Protein AF-A0A923B2E5-F1 (afdb_monomer)

Structure (mmCIF, N/CA/C/O backbone):
data_AF-A0A923B2E5-F1
#
_entry.id   AF-A0A923B2E5-F1
#
loop_
_atom_site.group_PDB
_atom_site.id
_atom_site.type_symbol
_atom_site.label_atom_id
_atom_site.label_alt_id
_atom_site.label_comp_id
_atom_site.label_asym_id
_atom_site.label_entity_id
_atom_site.label_seq_id
_atom_site.pdbx_PDB_ins_code
_atom_site.Cartn_x
_atom_site.Cartn_y
_atom_site.Cartn_z
_atom_site.occupancy
_atom_site.B_iso_or_equiv
_atom_site.auth_seq_id
_atom_site.auth_comp_id
_atom_site.auth_asym_id
_atom_site.auth_atom_id
_atom_site.pdbx_PDB_model_num
ATOM 1 N N .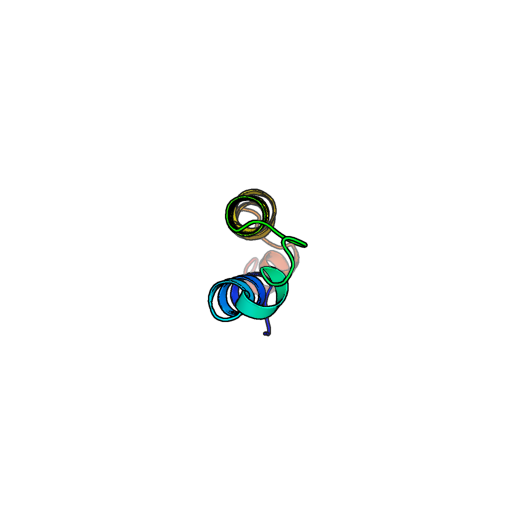 PRO A 1 1 ? -1.017 -13.526 0.937 1.00 73.69 1 PRO A N 1
ATOM 2 C CA . PRO A 1 1 ? -0.919 -12.560 -0.178 1.00 73.69 1 PRO A CA 1
ATOM 3 C C . PRO A 1 1 ? 0.448 -12.660 -0.862 1.00 73.69 1 PRO A C 1
ATOM 5 O O . PRO A 1 1 ? 1.474 -12.683 -0.188 1.00 73.69 1 PRO A O 1
ATOM 8 N N . LEU A 1 2 ? 0.437 -12.800 -2.184 1.00 91.31 2 LEU A N 1
ATOM 9 C CA . LEU A 1 2 ? 1.622 -12.932 -3.037 1.00 91.31 2 LEU A CA 1
ATOM 10 C C . LEU A 1 2 ? 2.155 -11.573 -3.510 1.00 91.31 2 LEU A C 1
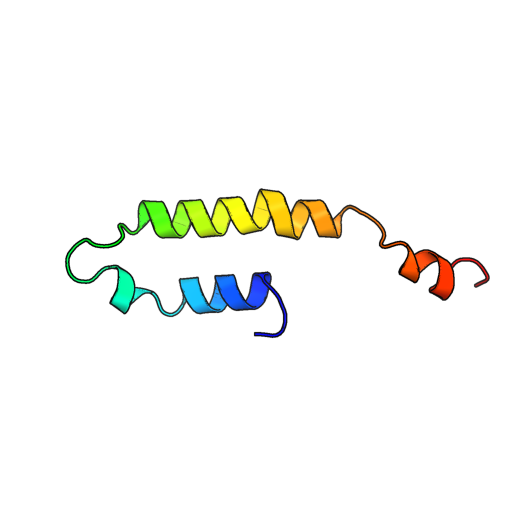ATOM 12 O O . LEU A 1 2 ? 3.250 -11.497 -4.061 1.00 91.31 2 LEU A O 1
ATOM 16 N N . SER A 1 3 ? 1.401 -10.497 -3.280 1.00 94.88 3 SER A N 1
ATOM 17 C CA . SER A 1 3 ? 1.779 -9.138 -3.650 1.00 94.88 3 SER A CA 1
ATOM 18 C C . SER A 1 3 ? 1.397 -8.122 -2.573 1.00 94.88 3 SER A C 1
ATOM 20 O O . SER A 1 3 ? 0.590 -8.384 -1.670 1.00 94.88 3 SER A O 1
ATOM 22 N N . LEU A 1 4 ? 1.983 -6.928 -2.684 1.00 94.81 4 LEU A N 1
ATOM 23 C CA . LEU A 1 4 ? 1.589 -5.790 -1.859 1.00 94.81 4 LEU A CA 1
ATOM 24 C C . LEU A 1 4 ? 0.125 -5.407 -2.119 1.00 94.81 4 LEU A C 1
ATOM 26 O O . LEU A 1 4 ? -0.603 -5.150 -1.169 1.00 94.81 4 LEU A O 1
ATOM 30 N N . GLU A 1 5 ? -0.332 -5.459 -3.372 1.00 95.81 5 GLU A N 1
ATOM 31 C CA . GLU A 1 5 ? -1.725 -5.174 -3.745 1.00 95.81 5 GLU A CA 1
ATOM 32 C C . GLU A 1 5 ? -2.711 -6.112 -3.037 1.00 95.81 5 GLU A C 1
ATOM 34 O O . GLU A 1 5 ? -3.672 -5.658 -2.420 1.00 95.81 5 GLU A O 1
ATOM 39 N N . GLU A 1 6 ? -2.431 -7.418 -3.036 1.00 96.62 6 GLU A N 1
ATOM 40 C CA . GLU A 1 6 ? -3.257 -8.399 -2.325 1.00 96.62 6 GLU A CA 1
ATOM 41 C C . GLU A 1 6 ? -3.242 -8.177 -0.811 1.00 96.62 6 GLU A C 1
ATOM 43 O O . GLU A 1 6 ? -4.252 -8.380 -0.139 1.00 96.62 6 GLU A O 1
ATOM 48 N N . SER A 1 7 ? -2.099 -7.759 -0.264 1.00 97.31 7 SER A N 1
ATOM 49 C CA . SER A 1 7 ? -1.970 -7.447 1.161 1.00 97.31 7 SER A CA 1
ATOM 50 C C . SER A 1 7 ? -2.809 -6.224 1.540 1.00 97.31 7 SER A C 1
ATOM 52 O O . SER A 1 7 ? -3.498 -6.253 2.556 1.00 97.31 7 SER A O 1
ATOM 54 N N . LEU A 1 8 ? -2.806 -5.176 0.709 1.00 96.75 8 LEU A N 1
ATOM 55 C CA . LEU A 1 8 ? -3.631 -3.981 0.910 1.00 96.75 8 LEU A CA 1
ATOM 56 C C . LEU A 1 8 ? -5.125 -4.277 0.729 1.00 96.75 8 LEU A C 1
ATOM 58 O O . LEU A 1 8 ? -5.943 -3.758 1.485 1.00 96.75 8 LEU A O 1
ATOM 62 N N . ALA A 1 9 ? -5.496 -5.147 -0.213 1.00 96.38 9 ALA A N 1
ATOM 63 C CA . ALA A 1 9 ? -6.878 -5.594 -0.379 1.00 96.38 9 ALA A CA 1
ATOM 64 C C . ALA A 1 9 ? -7.368 -6.407 0.831 1.00 96.38 9 ALA A C 1
ATOM 66 O O . ALA A 1 9 ? -8.495 -6.218 1.290 1.00 96.38 9 ALA A O 1
ATOM 67 N N . ALA A 1 10 ? -6.516 -7.281 1.376 1.00 97.19 10 ALA A N 1
ATOM 68 C CA . ALA A 1 10 ? -6.811 -8.015 2.602 1.00 97.19 10 ALA A CA 1
ATOM 69 C C . ALA A 1 10 ? -6.956 -7.069 3.803 1.00 97.19 10 ALA A C 1
ATOM 71 O O . ALA A 1 10 ? -7.935 -7.183 4.534 1.00 97.19 10 ALA A O 1
ATOM 72 N N . LEU A 1 11 ? -6.048 -6.094 3.951 1.00 96.19 11 LEU A N 1
ATOM 73 C CA . LEU A 1 11 ? -6.139 -5.051 4.976 1.00 96.19 11 LEU A CA 1
ATOM 74 C C . LEU A 1 11 ? -7.458 -4.278 4.860 1.00 96.19 11 LEU A C 1
ATOM 76 O O . LEU A 1 11 ? -8.163 -4.107 5.846 1.00 96.19 11 LEU A O 1
ATOM 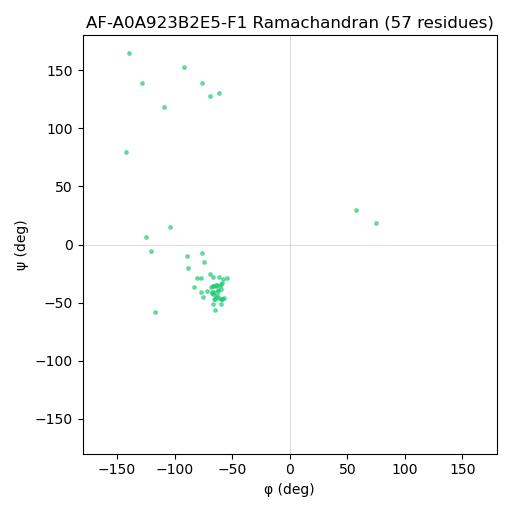80 N N . ARG A 1 12 ? -7.848 -3.867 3.649 1.00 95.31 12 ARG A N 1
ATOM 81 C CA . ARG A 1 12 ? -9.114 -3.156 3.442 1.00 95.31 12 ARG A CA 1
ATOM 82 C C . ARG A 1 12 ? -10.327 -3.989 3.850 1.00 95.31 12 ARG A C 1
ATOM 84 O O . ARG A 1 12 ? -11.294 -3.437 4.360 1.00 95.31 12 ARG A O 1
ATOM 91 N N . LYS A 1 13 ? -10.273 -5.302 3.630 1.00 96.50 13 LYS A N 1
ATOM 92 C CA . LYS A 1 13 ? -11.364 -6.233 3.935 1.00 96.50 13 LYS A CA 1
ATOM 93 C C . LYS A 1 13 ? -11.481 -6.569 5.426 1.00 96.50 13 LYS A C 1
ATOM 95 O O . LYS A 1 13 ? -12.577 -6.900 5.863 1.00 96.50 13 LYS A O 1
ATOM 100 N N . ASP A 1 14 ? -10.380 -6.530 6.171 1.00 96.62 14 ASP A N 1
ATOM 101 C CA . ASP A 1 14 ? -10.326 -6.935 7.579 1.00 96.62 14 ASP A CA 1
ATOM 102 C C . ASP A 1 14 ? -9.387 -6.013 8.372 1.00 96.62 14 ASP A C 1
ATOM 104 O O . ASP A 1 14 ? -8.228 -6.344 8.616 1.00 96.62 14 ASP A O 1
ATOM 108 N N . HIS A 1 15 ? -9.876 -4.824 8.742 1.00 95.50 15 HIS A N 1
ATOM 109 C CA . HIS A 1 15 ? -9.147 -3.868 9.589 1.00 95.50 15 HIS A CA 1
ATOM 110 C C . HIS A 1 15 ? -9.920 -3.444 10.845 1.00 95.50 15 HIS A C 1
ATOM 112 O O . HIS A 1 15 ? -9.435 -2.614 11.612 1.00 95.50 15 HIS A O 1
ATOM 118 N N . ASP A 1 16 ? -11.073 -4.055 11.126 1.00 94.94 16 ASP A N 1
ATOM 119 C CA . ASP A 1 16 ? -11.908 -3.726 12.291 1.00 94.94 16 ASP A CA 1
ATOM 120 C C . ASP A 1 16 ? -11.157 -3.886 13.614 1.00 94.94 16 ASP A C 1
ATOM 122 O O . ASP A 1 16 ? -11.445 -3.210 14.599 1.00 94.94 16 ASP A O 1
ATOM 126 N N . PHE A 1 17 ? -10.183 -4.798 13.665 1.00 94.75 17 PHE A N 1
ATOM 127 C CA . PHE A 1 17 ? -9.347 -4.993 14.846 1.00 94.75 17 PHE A CA 1
ATOM 128 C C . PHE A 1 17 ? -8.389 -3.821 15.106 1.00 94.75 17 PHE A C 1
ATOM 130 O O . PHE A 1 17 ? -8.018 -3.613 16.259 1.00 94.75 17 PHE A O 1
ATOM 137 N N . LEU A 1 18 ? -8.024 -3.054 14.074 1.00 94.31 18 LEU A N 1
ATOM 138 C CA . LEU A 1 18 ? -7.154 -1.877 14.171 1.00 94.31 18 LEU A CA 1
ATOM 139 C C . LEU A 1 18 ? -7.916 -0.633 14.642 1.00 94.31 18 LEU A C 1
ATOM 141 O O . LEU A 1 18 ? -7.333 0.211 15.316 1.00 94.31 18 LEU A O 1
ATOM 145 N N . LEU A 1 19 ? -9.216 -0.553 14.346 1.00 93.94 19 LEU A N 1
ATOM 146 C CA . LEU A 1 19 ? -10.082 0.553 14.773 1.00 93.94 19 LEU A CA 1
ATOM 147 C C . LEU A 1 19 ? -10.446 0.487 16.267 1.00 93.94 19 LEU A C 1
ATOM 149 O O . LEU A 1 19 ? -10.942 1.451 16.852 1.00 93.94 19 LEU A O 1
ATOM 153 N N . ARG A 1 20 ? -10.225 -0.660 16.923 1.00 94.44 20 ARG A N 1
ATOM 154 C CA . ARG A 1 20 ? -10.595 -0.832 18.334 1.00 94.44 20 ARG A CA 1
ATOM 155 C C . ARG A 1 20 ? -9.701 0.012 19.231 1.00 94.44 20 ARG A C 1
ATOM 157 O O . ARG A 1 20 ? -8.483 -0.125 19.209 1.00 94.44 20 ARG A O 1
ATOM 164 N N . GLY A 1 21 ? -10.330 0.807 20.094 1.00 91.81 21 GLY A N 1
ATOM 165 C CA . GLY A 1 21 ? -9.618 1.649 21.055 1.00 91.81 21 GLY A CA 1
ATOM 166 C C . GLY A 1 21 ? -8.977 2.885 20.430 1.00 91.81 21 GLY A C 1
ATOM 167 O O . GLY A 1 21 ? -8.083 3.447 21.053 1.00 91.81 21 GLY A O 1
ATOM 168 N N . ASP A 1 22 ? -9.423 3.279 19.230 1.00 88.88 22 ASP A N 1
ATOM 169 C CA . ASP A 1 22 ? -8.958 4.481 18.523 1.00 88.88 22 ASP A CA 1
ATOM 170 C C . ASP A 1 22 ? -7.434 4.478 18.282 1.00 88.88 22 ASP A C 1
ATOM 172 O O . ASP A 1 22 ? -6.765 5.508 18.267 1.00 88.88 22 ASP A O 1
ATOM 176 N N . VAL A 1 23 ? -6.862 3.274 18.141 1.00 93.56 23 VAL A N 1
ATOM 177 C CA . VAL A 1 23 ? -5.428 3.069 17.879 1.00 93.56 23 VAL A CA 1
ATOM 178 C C . VAL A 1 23 ? -5.092 3.485 16.449 1.00 93.56 23 VAL A C 1
ATOM 180 O O . VAL A 1 23 ? -4.052 4.094 16.203 1.00 93.56 23 VAL A O 1
ATOM 183 N N . PHE A 1 24 ? -5.989 3.165 15.519 1.00 94.50 24 PHE A N 1
ATOM 184 C CA . PHE A 1 24 ? -5.980 3.662 14.155 1.00 94.50 24 PHE A CA 1
ATOM 185 C C . PHE A 1 24 ? -7.349 4.232 13.825 1.00 94.50 24 PHE A C 1
ATOM 187 O O . PHE A 1 24 ? -8.375 3.637 14.153 1.00 94.50 24 PHE A O 1
ATOM 194 N N . THR A 1 25 ? -7.345 5.357 13.128 1.00 95.12 25 THR A N 1
ATOM 195 C CA . THR A 1 25 ? -8.542 5.939 12.540 1.00 95.12 25 THR A CA 1
ATOM 196 C C . THR A 1 25 ? -8.716 5.431 11.107 1.00 95.12 25 THR A C 1
ATOM 198 O O . THR A 1 25 ? -7.751 5.060 10.430 1.00 95.12 25 THR A O 1
ATOM 201 N N . GLU A 1 26 ? -9.961 5.395 10.635 1.00 94.50 26 GLU A N 1
ATOM 202 C CA . GLU A 1 26 ? -10.300 4.904 9.292 1.00 94.50 26 GLU A CA 1
ATOM 203 C C . GLU A 1 26 ? -9.591 5.714 8.189 1.00 94.50 26 GLU A C 1
ATOM 205 O O . GLU A 1 26 ? -9.051 5.142 7.241 1.00 94.50 26 GLU A O 1
ATOM 210 N N . ASP A 1 27 ? -9.466 7.034 8.366 1.00 96.06 27 ASP A N 1
ATOM 211 C CA . ASP A 1 27 ? -8.792 7.929 7.420 1.00 96.06 27 ASP A CA 1
ATOM 212 C C . ASP A 1 27 ? -7.293 7.632 7.278 1.00 96.06 27 ASP A C 1
ATOM 214 O O . ASP A 1 27 ? -6.745 7.725 6.176 1.00 96.06 27 ASP A O 1
ATOM 218 N N . VAL A 1 28 ? -6.621 7.226 8.361 1.00 96.06 28 VAL A N 1
ATOM 219 C CA . VAL A 1 28 ? -5.205 6.838 8.320 1.00 96.06 28 VAL A CA 1
ATOM 220 C C . VAL A 1 28 ? -5.033 5.550 7.522 1.00 96.06 28 VAL A C 1
ATOM 222 O O . VAL 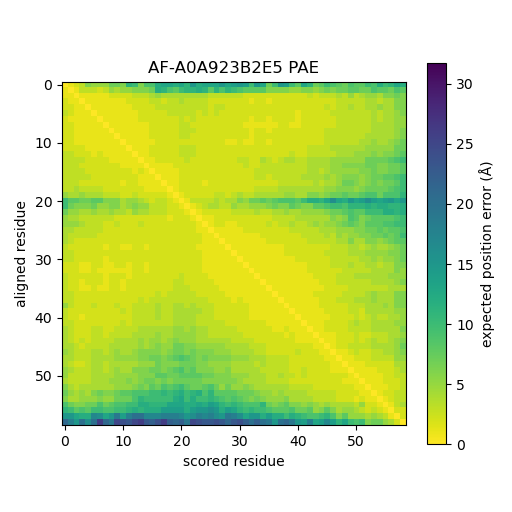A 1 28 ? -4.106 5.452 6.715 1.00 96.06 28 VAL A O 1
ATOM 225 N N . ILE A 1 29 ? -5.929 4.579 7.706 1.00 96.25 29 ILE A N 1
ATOM 226 C CA . ILE A 1 29 ? -5.889 3.302 6.983 1.00 96.25 29 ILE A CA 1
ATOM 227 C C . ILE A 1 29 ? -6.134 3.533 5.489 1.00 96.25 29 ILE A C 1
ATOM 229 O O . ILE A 1 29 ? -5.351 3.056 4.662 1.00 96.25 29 ILE A O 1
ATOM 233 N N . ASP A 1 30 ? -7.151 4.314 5.128 1.00 96.56 30 ASP A N 1
ATOM 234 C CA . ASP A 1 30 ? -7.432 4.650 3.730 1.00 96.56 30 ASP A CA 1
ATOM 235 C C . ASP A 1 30 ? -6.289 5.444 3.086 1.00 96.56 30 ASP A C 1
ATOM 237 O O . ASP A 1 30 ? -5.859 5.125 1.973 1.00 96.56 30 ASP A O 1
ATOM 241 N N . THR A 1 31 ? -5.734 6.430 3.797 1.00 97.75 31 THR A N 1
ATOM 242 C CA . THR A 1 31 ? -4.586 7.217 3.317 1.00 97.75 31 THR A CA 1
ATOM 243 C C . THR A 1 31 ? -3.364 6.331 3.100 1.00 97.75 31 THR A C 1
ATOM 245 O O . THR A 1 31 ? -2.653 6.482 2.105 1.00 97.75 31 THR A O 1
ATOM 248 N N . TRP A 1 32 ? -3.120 5.376 3.998 1.00 97.44 32 TRP A N 1
ATOM 249 C CA . TRP A 1 32 ? -2.018 4.428 3.876 1.00 97.44 32 TRP A CA 1
ATOM 250 C C . TRP A 1 32 ? -2.181 3.513 2.662 1.00 97.44 32 TRP A C 1
ATOM 252 O O . TRP A 1 32 ? -1.241 3.358 1.877 1.00 97.44 32 TRP A O 1
ATOM 262 N N . ILE A 1 33 ? -3.376 2.945 2.474 1.00 97.62 33 ILE A N 1
ATOM 263 C CA . ILE A 1 33 ? -3.694 2.098 1.318 1.00 97.62 33 ILE A CA 1
ATOM 264 C C . ILE A 1 33 ? -3.508 2.888 0.021 1.00 97.62 33 ILE A C 1
ATOM 266 O O . ILE A 1 33 ? -2.852 2.397 -0.900 1.00 97.62 33 ILE A O 1
ATOM 270 N N . TRP A 1 34 ? -4.027 4.117 -0.045 1.00 97.25 34 TRP A N 1
ATOM 271 C CA . TRP A 1 34 ? -3.859 4.997 -1.200 1.00 97.25 34 TRP A CA 1
ATOM 272 C C . TRP A 1 34 ? -2.383 5.285 -1.483 1.00 97.25 34 TRP A C 1
ATOM 274 O O . TRP A 1 34 ? -1.909 5.056 -2.596 1.00 97.25 34 TRP A O 1
ATOM 284 N N . TYR A 1 35 ? -1.631 5.719 -0.468 1.00 97.94 35 TYR A N 1
ATOM 285 C CA . TYR A 1 35 ? -0.224 6.081 -0.616 1.00 97.94 35 TYR A CA 1
ATOM 286 C C . TYR A 1 35 ? 0.6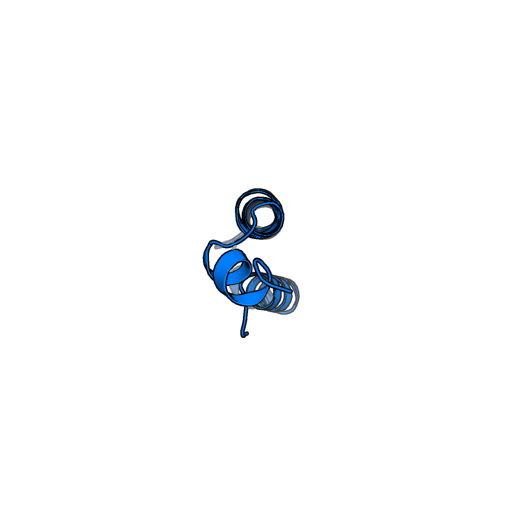02 4.907 -1.142 1.00 97.94 35 TYR A C 1
ATOM 288 O O . TYR A 1 35 ? 1.368 5.065 -2.091 1.00 97.94 35 TYR A O 1
ATOM 296 N N . LYS A 1 36 ? 0.426 3.715 -0.563 1.00 97.62 36 LYS A N 1
ATOM 297 C CA . LYS A 1 36 ? 1.142 2.505 -0.984 1.00 97.62 36 LYS A CA 1
ATOM 298 C C . LYS A 1 36 ? 0.744 2.048 -2.385 1.00 97.62 36 LYS A C 1
ATOM 300 O O . LYS A 1 36 ? 1.605 1.602 -3.143 1.00 97.62 36 LYS A O 1
ATOM 305 N N . SER A 1 37 ? -0.522 2.204 -2.756 1.00 96.75 37 SER A N 1
ATOM 306 C CA . SER A 1 37 ? -0.992 1.871 -4.104 1.00 96.75 37 SER A CA 1
ATOM 307 C C . SER A 1 37 ? -0.379 2.800 -5.156 1.00 96.75 37 SER A C 1
ATOM 309 O O . SER A 1 37 ? 0.250 2.333 -6.101 1.00 96.75 37 SER A O 1
ATOM 311 N N . GLU A 1 38 ? -0.466 4.112 -4.951 1.00 96.69 38 GLU A N 1
ATOM 312 C CA . GLU A 1 38 ? -0.008 5.108 -5.926 1.00 96.69 38 GLU A CA 1
ATOM 313 C C . GLU A 1 38 ? 1.517 5.242 -5.981 1.00 96.69 38 GLU A C 1
ATOM 315 O O . GLU A 1 38 ? 2.119 5.327 -7.051 1.00 96.69 38 GLU A O 1
ATOM 320 N N . LYS A 1 39 ? 2.177 5.306 -4.821 1.00 96.69 39 LYS A N 1
ATOM 321 C CA . LYS A 1 39 ? 3.605 5.650 -4.750 1.00 96.69 39 LYS A CA 1
ATOM 322 C C . LYS A 1 39 ? 4.530 4.453 -4.869 1.00 96.69 39 LYS A C 1
ATOM 324 O O . LYS A 1 39 ? 5.697 4.651 -5.199 1.00 96.69 39 LYS A O 1
ATOM 329 N N . GLU A 1 40 ? 4.039 3.243 -4.617 1.00 96.12 40 GLU A N 1
ATOM 330 C CA . GLU A 1 40 ? 4.865 2.034 -4.663 1.00 96.12 40 GLU A CA 1
ATOM 331 C C . GLU A 1 40 ? 4.391 1.080 -5.753 1.00 96.12 40 GLU A C 1
ATOM 333 O O . GLU A 1 40 ? 5.165 0.792 -6.663 1.00 96.12 40 GLU A O 1
ATOM 338 N N . ILE A 1 41 ? 3.133 0.629 -5.715 1.00 96.25 41 ILE A N 1
ATOM 339 C CA . ILE A 1 41 ? 2.637 -0.366 -6.680 1.00 96.25 41 ILE A CA 1
ATOM 340 C C . ILE A 1 41 ? 2.626 0.214 -8.094 1.00 96.25 41 ILE A C 1
ATOM 342 O O . ILE A 1 41 ? 3.269 -0.338 -8.988 1.00 96.25 41 ILE A O 1
ATOM 346 N N . GLU A 1 42 ? 1.937 1.334 -8.297 1.00 95.38 42 GLU A N 1
ATOM 347 C CA . GLU A 1 42 ? 1.781 1.921 -9.628 1.00 95.38 42 GLU A CA 1
ATOM 348 C C . GLU A 1 42 ? 3.117 2.442 -10.174 1.00 95.38 42 GLU A C 1
ATOM 350 O O . GLU A 1 42 ? 3.488 2.178 -11.318 1.00 95.38 42 GLU A O 1
ATOM 355 N N . ALA A 1 43 ? 3.917 3.081 -9.319 1.00 94.25 43 ALA A N 1
ATOM 356 C CA . ALA A 1 43 ? 5.250 3.546 -9.689 1.00 94.25 43 ALA A CA 1
ATOM 357 C C . ALA A 1 43 ? 6.192 2.411 -10.136 1.00 94.25 43 ALA A C 1
ATOM 359 O O . ALA A 1 43 ? 7.045 2.634 -10.998 1.00 94.25 43 ALA A O 1
ATOM 360 N N . LEU A 1 44 ? 6.073 1.213 -9.550 1.00 93.88 44 LEU A N 1
ATOM 361 C CA . LEU A 1 44 ? 6.839 0.038 -9.970 1.00 93.88 44 LEU A CA 1
ATOM 362 C C . LEU A 1 44 ? 6.276 -0.581 -11.251 1.00 93.88 44 LEU A C 1
ATOM 364 O O . LEU A 1 44 ? 7.061 -0.930 -12.125 1.00 93.88 44 LEU A O 1
ATOM 368 N N . ARG A 1 45 ? 4.948 -0.668 -11.400 1.00 93.75 45 ARG A N 1
ATOM 369 C CA . ARG A 1 45 ? 4.293 -1.218 -12.604 1.00 93.75 45 ARG A CA 1
ATOM 370 C C . ARG A 1 45 ? 4.649 -0.468 -13.882 1.00 93.75 45 ARG A C 1
ATOM 372 O O . ARG A 1 45 ? 4.748 -1.078 -14.939 1.00 93.75 45 ARG A O 1
ATOM 379 N N . GLN A 1 46 ? 4.863 0.840 -13.787 1.00 93.75 46 GLN A N 1
ATOM 380 C CA . GLN A 1 46 ? 5.234 1.675 -14.932 1.00 93.75 46 GLN A CA 1
A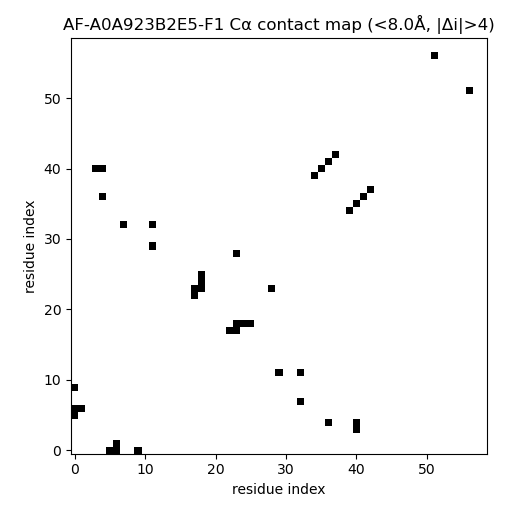TOM 381 C C . GLN A 1 46 ? 6.701 1.519 -15.363 1.00 93.75 46 GLN A C 1
ATOM 383 O O . GLN A 1 46 ? 7.107 2.096 -16.372 1.00 93.75 46 GLN A O 1
ATOM 388 N N . ARG A 1 47 ? 7.521 0.781 -14.604 1.00 92.88 47 ARG A N 1
ATOM 389 C CA . ARG A 1 47 ? 8.949 0.608 -14.880 1.00 92.88 47 ARG A CA 1
ATOM 390 C C . ARG A 1 47 ? 9.209 -0.820 -15.358 1.00 92.88 47 ARG A C 1
ATOM 392 O O . ARG A 1 47 ? 9.009 -1.743 -14.572 1.00 92.88 47 ARG A O 1
ATOM 399 N N . PRO A 1 48 ? 9.708 -1.015 -16.591 1.00 92.69 48 PRO A N 1
ATOM 400 C CA . PRO A 1 48 ? 10.077 -2.344 -17.055 1.00 92.69 48 PRO A CA 1
ATOM 401 C C . PRO A 1 48 ? 11.190 -2.906 -16.173 1.00 92.69 48 PRO A C 1
ATOM 403 O O . PRO A 1 48 ? 12.196 -2.237 -15.903 1.00 92.69 48 PRO A O 1
ATOM 406 N N . HIS A 1 49 ? 11.010 -4.134 -15.698 1.00 93.62 49 HIS A N 1
ATOM 407 C CA . HIS A 1 49 ? 12.005 -4.785 -14.862 1.00 93.62 49 HIS A CA 1
ATOM 408 C C . HIS A 1 49 ? 13.183 -5.278 -15.728 1.00 93.62 49 HIS A C 1
ATOM 410 O O . HIS A 1 49 ? 12.948 -5.849 -16.790 1.00 93.62 49 HIS A O 1
ATOM 416 N N . PRO A 1 50 ? 14.459 -5.157 -15.305 1.00 95.31 50 PRO A N 1
ATOM 417 C CA . PRO A 1 50 ? 15.606 -5.590 -16.118 1.00 95.31 50 PRO A CA 1
ATOM 418 C C . PRO A 1 50 ? 15.540 -7.050 -16.591 1.00 95.31 50 PRO A C 1
ATOM 420 O O . PRO A 1 50 ? 16.049 -7.391 -17.653 1.00 95.31 50 PRO A O 1
ATOM 423 N N . PHE A 1 51 ? 14.883 -7.919 -15.821 1.00 92.81 51 PHE A N 1
ATOM 424 C CA . PHE A 1 51 ? 14.667 -9.314 -16.211 1.00 92.81 51 PHE A CA 1
ATOM 425 C C . PHE A 1 51 ? 13.729 -9.467 -17.420 1.00 92.81 51 PHE A C 1
ATOM 427 O O . PHE A 1 51 ? 13.879 -10.412 -18.186 1.00 92.81 51 PHE A O 1
ATOM 434 N N . GLU A 1 52 ? 12.801 -8.532 -17.636 1.00 92.62 52 GLU A N 1
ATOM 435 C CA . GLU A 1 52 ? 11.940 -8.520 -18.825 1.00 92.62 52 GLU A CA 1
ATOM 436 C C . GLU A 1 52 ? 12.758 -8.348 -20.106 1.00 92.62 52 GLU A C 1
ATOM 438 O O . GLU A 1 52 ? 12.453 -8.994 -21.103 1.00 92.62 52 GLU A O 1
ATOM 443 N N . PHE A 1 53 ? 13.852 -7.577 -20.074 1.00 91.62 53 PHE A N 1
ATOM 444 C CA . PHE A 1 53 ? 14.780 -7.510 -21.207 1.00 91.62 53 PHE A CA 1
ATOM 445 C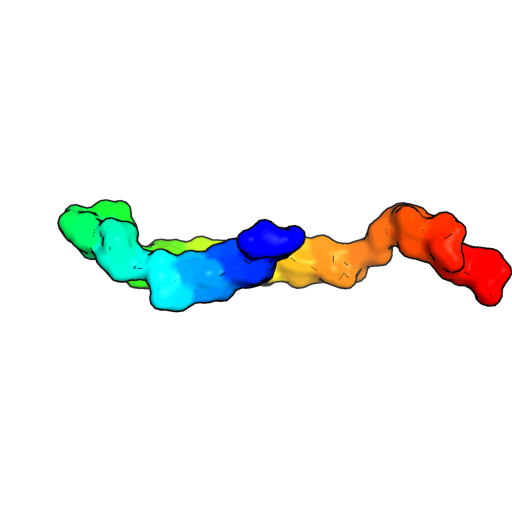 C . PHE A 1 53 ? 15.391 -8.882 -21.503 1.00 91.62 53 PHE A C 1
ATOM 447 O O . PHE A 1 53 ? 15.381 -9.312 -22.647 1.00 91.62 53 PHE A O 1
ATOM 454 N N . ALA A 1 54 ? 15.858 -9.616 -20.489 1.00 92.31 54 ALA A N 1
ATOM 455 C CA . ALA A 1 54 ? 16.404 -10.958 -20.705 1.00 92.31 54 ALA A CA 1
ATOM 456 C C . ALA A 1 54 ? 15.371 -11.945 -21.287 1.00 92.31 54 ALA A C 1
ATOM 458 O O . ALA A 1 54 ? 15.754 -12.887 -21.974 1.00 92.31 54 ALA A O 1
ATOM 459 N N . MET A 1 55 ? 14.077 -11.744 -21.014 1.00 90.38 55 MET A N 1
ATOM 460 C CA . MET A 1 55 ? 13.006 -12.604 -21.525 1.00 90.38 55 MET A CA 1
ATOM 461 C C . MET A 1 55 ? 12.557 -12.240 -22.942 1.00 90.38 55 MET A C 1
ATOM 463 O O . MET A 1 55 ? 12.209 -13.140 -23.701 1.00 90.38 55 MET A O 1
ATOM 467 N N . TYR A 1 56 ? 12.524 -10.949 -23.286 1.00 91.88 56 TYR A N 1
ATOM 468 C CA . TYR A 1 56 ? 11.828 -10.466 -24.483 1.00 91.88 56 TYR A CA 1
ATOM 469 C C . TYR A 1 56 ? 12.716 -9.734 -25.498 1.00 91.88 56 TYR A C 1
ATOM 471 O O . TYR A 1 56 ? 12.218 -9.373 -26.557 1.00 91.88 56 TYR A O 1
ATOM 479 N N . TYR A 1 57 ? 13.997 -9.482 -25.207 1.00 87.06 57 TYR A N 1
ATOM 480 C CA . TYR A 1 57 ? 14.859 -8.676 -26.085 1.00 87.06 57 TYR A CA 1
ATOM 481 C C . TYR A 1 57 ? 15.162 -9.338 -27.440 1.00 87.06 57 TYR A C 1
ATOM 483 O O . TYR A 1 57 ? 15.218 -8.633 -28.444 1.00 87.06 57 TYR A O 1
ATOM 491 N N . ASP A 1 58 ? 15.312 -10.667 -27.468 1.00 83.38 58 ASP A N 1
ATOM 492 C CA . ASP A 1 58 ? 15.659 -11.441 -28.674 1.00 83.38 58 ASP A CA 1
ATOM 493 C C . ASP A 1 58 ? 14.457 -12.193 -29.289 1.00 83.38 58 ASP A C 1
ATOM 495 O O . ASP A 1 58 ? 14.647 -13.120 -30.083 1.00 83.38 58 ASP A O 1
ATOM 499 N N . ILE A 1 59 ? 13.226 -11.843 -28.892 1.00 69.31 59 ILE A N 1
ATOM 500 C CA . ILE A 1 59 ? 11.993 -12.383 -29.499 1.00 69.31 59 ILE A CA 1
ATOM 501 C C . ILE A 1 59 ? 11.672 -11.647 -30.801 1.00 69.31 59 ILE A C 1
ATOM 503 O O . ILE A 1 59 ? 11.744 -10.398 -30.815 1.00 69.31 59 ILE A O 1
#

Foldseek 3Di:
DPDPLVVLVVCVVDVVVCPPPPVDDPVNSVVVSVCCCPVPVVVVVVDDDPVVCVVPVVD

pLDDT: mean 93.82, std 4.97, range [69.31, 97.94]

Nearest PDB structures (foldseek):
  4xyc-assembly1_A  TM=9.692E-01  e=1.302E-04  Mycobacterium tuberculosis
  4xyc-assembly2_W  TM=9.665E-01  e=1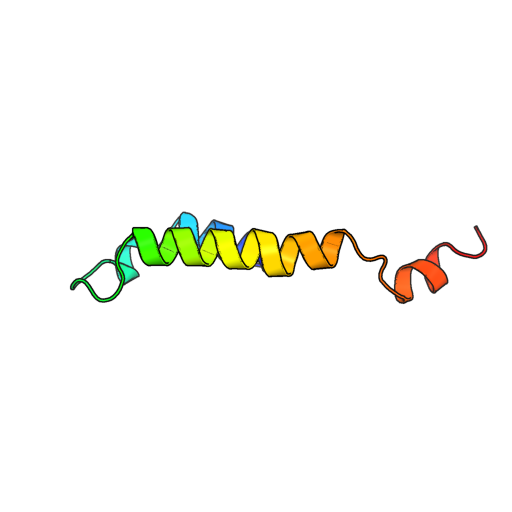.394E-04  Mycobac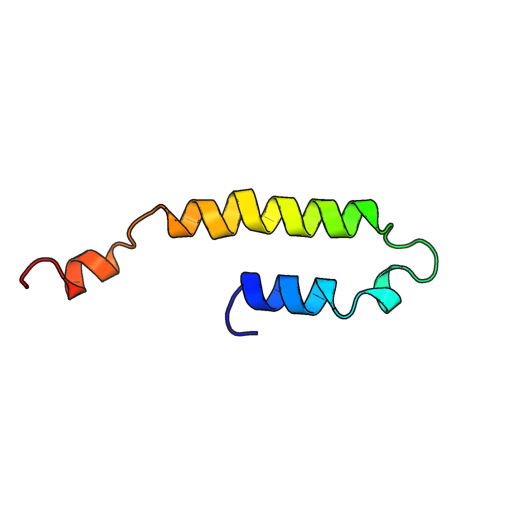terium tuberculosis
  4xyc-assembly1_N  TM=9.686E-01  e=1.598E-04  Mycobacterium tuberculosis
  2wgs-assembly1_A  TM=9.728E-01  e=2.756E-04  Mycobacterium tuberculosis H37Rv
  1hto-assembly1_A  TM=9.654E-01  e=2.756E-04  Mycobacterium tuberculosis

Solvent-accessible surface area (backbone atoms only — not comparable to full-atom values): 3632 Å² total; per-residue (Å²): 114,96,45,70,68,50,43,50,52,49,44,73,75,63,47,71,79,48,45,55,87,70,74,37,54,71,67,58,54,52,50,49,49,49,49,48,44,57,68,46,52,49,56,48,70,77,47,87,54,77,66,54,50,79,73,52,68,92,110

Mean predicted aligned error: 3.93 Å

Secondary structure (DSSP, 8-state):
--SHHHHHHHHHHS-TTTSGGGSS-HHHHHHHHHHHIIIIIIHHHTS--HHHHHHHTT-

Radius of gyration: 16.44 Å; Cα contacts (8 Å, |Δi|>4): 21; chains: 1; bounding box: 28×21×51 Å

Sequence (59 aa):
PLSLEESLAALRKDHDFLLRGDVFTEDVIDTWIWYKSEKEIEALRQRPHPFEFAMYYDI